Protein AF-A0A416FDR6-F1 (afdb_monomer)

Mean predicted aligned error: 5.53 Å

Solvent-accessible surface area (backbone atoms only — not comparable to full-atom values): 5196 Å² total; per-residue (Å²): 123,49,80,41,83,51,52,64,73,60,61,65,68,74,57,58,58,79,40,70,26,37,38,29,62,37,48,52,83,43,88,79,58,84,56,67,73,39,84,42,42,45,54,78,43,48,62,56,48,69,62,26,65,30,41,36,38,40,45,50,101,87,45,46,31,39,40,22,18,58,34,75,66,54,56,90,88,73,57,56,72,51,54,37,39,35,38,43,34,52,72,132

Radius of gyration: 12.41 Å; Cα contacts (8 Å, |Δi|>4): 186; chains: 1; bounding box: 28×24×32 Å

pLDDT: mean 84.13, std 9.16, range [60.06, 94.0]

Nearest PDB structures (foldseek):
  7ojf-assembly1_N  TM=3.539E-01  e=8.320E+00  Escherichia coli BW25113

Secondary structure (DSSP, 8-state):
-EEEE--HHHHTTSS-TT-EEEEEEEESS-TT--PPPEEEEGGGGHHHHHS-SEEEEEE-SS-EEEEEESSPPPSSSS----SEEEEEEEP-

Sequence (92 aa):
MNYVLMSVEDAKKLAKKDAVVLVAVNDLEDPRAVNSFTKKKFLECESMIKEAETVISVCDDFIKQLRCYTERQDNFPDLRLKGKEGVILFRQ

Structure (mmCIF, N/CA/C/O backbone):
data_AF-A0A416FDR6-F1
#
_entry.id   AF-A0A416FDR6-F1
#
loop_
_atom_site.group_PDB
_atom_site.id
_atom_site.type_symbol
_atom_site.label_atom_id
_atom_site.label_alt_id
_atom_site.label_comp_id
_atom_site.label_asym_id
_atom_site.label_entity_id
_atom_site.label_seq_id
_atom_site.pdbx_PDB_ins_code
_atom_site.Cartn_x
_atom_site.Cartn_y
_atom_site.Cartn_z
_atom_site.occupancy
_atom_site.B_iso_or_equiv
_atom_site.auth_seq_id
_atom_site.auth_comp_id
_atom_site.auth_asym_id
_atom_site.auth_atom_id
_atom_site.pdbx_PDB_model_num
ATOM 1 N N . MET A 1 1 ? -2.873 16.712 -6.194 1.00 65.94 1 MET A N 1
ATOM 2 C CA . MET A 1 1 ? -2.328 15.484 -5.579 1.00 65.94 1 MET A CA 1
ATOM 3 C C . MET A 1 1 ? -0.970 15.797 -4.991 1.00 65.94 1 MET A C 1
ATOM 5 O O . MET A 1 1 ? -0.070 16.149 -5.743 1.00 65.94 1 MET A O 1
ATOM 9 N N . ASN A 1 2 ? -0.843 15.709 -3.668 1.00 73.44 2 ASN A N 1
ATOM 10 C CA . ASN A 1 2 ? 0.443 15.842 -2.990 1.00 73.44 2 ASN A CA 1
ATOM 11 C C . ASN A 1 2 ? 0.976 14.448 -2.674 1.00 73.44 2 ASN A C 1
ATOM 13 O O . ASN A 1 2 ? 0.234 13.600 -2.171 1.00 73.44 2 ASN A O 1
ATOM 17 N N . TYR A 1 3 ? 2.251 14.226 -2.979 1.00 77.38 3 TYR A N 1
ATOM 18 C CA . TYR A 1 3 ? 2.932 12.974 -2.692 1.00 77.38 3 TYR A CA 1
ATOM 19 C C . TYR A 1 3 ? 3.845 13.162 -1.491 1.00 77.38 3 TYR A C 1
ATOM 21 O O . TYR A 1 3 ? 4.674 14.070 -1.468 1.00 77.38 3 TYR A O 1
ATOM 29 N N . VAL A 1 4 ? 3.698 12.289 -0.504 1.00 82.50 4 VAL A N 1
ATOM 30 C CA . VAL A 1 4 ? 4.539 12.286 0.689 1.00 82.50 4 VAL A CA 1
ATOM 31 C C . VAL A 1 4 ? 5.170 10.909 0.809 1.00 82.50 4 VAL A C 1
ATOM 33 O O . VAL A 1 4 ? 4.460 9.908 0.940 1.00 82.50 4 VAL A O 1
ATOM 36 N N . LEU A 1 5 ? 6.501 10.858 0.746 1.00 83.19 5 LEU A N 1
ATOM 37 C CA . LEU A 1 5 ? 7.248 9.657 1.102 1.00 83.19 5 LEU A CA 1
ATOM 38 C C . LEU A 1 5 ? 7.035 9.396 2.593 1.00 83.19 5 LEU A C 1
ATOM 40 O O . LEU A 1 5 ? 7.186 10.310 3.405 1.00 83.19 5 LEU A O 1
ATOM 44 N N . MET A 1 6 ? 6.687 8.167 2.958 1.00 84.69 6 MET A N 1
ATOM 45 C CA . MET A 1 6 ? 6.446 7.829 4.356 1.00 84.69 6 MET A CA 1
ATOM 46 C C . MET A 1 6 ? 7.076 6.511 4.762 1.00 84.69 6 MET A C 1
ATOM 48 O O . MET A 1 6 ? 7.360 5.647 3.935 1.00 84.69 6 MET A O 1
ATOM 52 N N . SER A 1 7 ? 7.274 6.367 6.069 1.00 86.81 7 SER A N 1
ATOM 53 C CA . SER A 1 7 ? 7.729 5.115 6.646 1.00 86.81 7 SER A CA 1
ATOM 54 C C . SER A 1 7 ? 6.602 4.077 6.671 1.00 86.81 7 SER A C 1
ATOM 56 O O . SER A 1 7 ? 5.414 4.407 6.743 1.00 86.81 7 SER A O 1
ATOM 58 N N . VAL A 1 8 ? 6.987 2.801 6.686 1.00 84.12 8 VAL A N 1
ATOM 59 C CA . VAL A 1 8 ? 6.077 1.658 6.882 1.00 84.12 8 VAL A CA 1
ATOM 60 C C . VAL A 1 8 ? 5.254 1.808 8.169 1.00 84.12 8 VAL A C 1
ATOM 62 O O . VAL A 1 8 ? 4.073 1.461 8.204 1.00 84.12 8 VAL A O 1
ATOM 65 N N . GLU A 1 9 ? 5.856 2.344 9.232 1.00 85.25 9 GLU A N 1
ATOM 66 C CA . GLU A 1 9 ?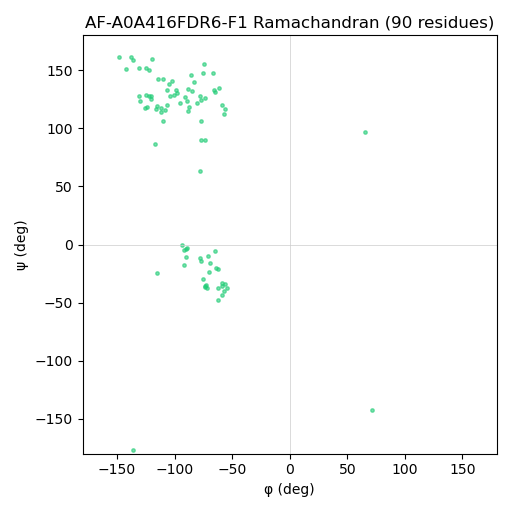 5.191 2.514 10.528 1.00 85.25 9 GLU A CA 1
ATOM 67 C C . GLU A 1 9 ? 4.149 3.637 10.517 1.00 85.25 9 GLU A C 1
ATOM 69 O O . GLU A 1 9 ? 3.099 3.501 11.148 1.00 85.25 9 GLU A O 1
ATOM 74 N N . ASP A 1 10 ? 4.387 4.715 9.768 1.00 86.44 10 ASP A N 1
ATOM 75 C CA . ASP A 1 10 ? 3.397 5.783 9.593 1.00 86.44 10 ASP A CA 1
ATOM 76 C C . ASP A 1 10 ? 2.242 5.323 8.703 1.00 86.44 10 ASP A C 1
ATOM 78 O O . ASP A 1 10 ? 1.077 5.601 9.000 1.00 86.44 10 ASP A O 1
ATOM 82 N N . ALA A 1 11 ? 2.542 4.531 7.668 1.00 84.62 11 ALA A N 1
ATOM 83 C CA . ALA A 1 11 ? 1.534 3.963 6.781 1.00 84.62 11 ALA A CA 1
ATOM 84 C C . ALA A 1 11 ? 0.517 3.096 7.546 1.00 84.62 11 ALA A C 1
ATOM 86 O O . ALA A 1 11 ? -0.693 3.238 7.363 1.00 84.62 11 ALA A O 1
ATOM 87 N N . LYS A 1 12 ? 0.985 2.258 8.481 1.00 84.25 12 LYS A N 1
ATOM 88 C CA . LYS A 1 12 ? 0.130 1.404 9.331 1.00 84.25 12 LYS A CA 1
ATOM 89 C C . LYS A 1 12 ? -0.790 2.179 10.279 1.00 84.25 12 LYS A C 1
ATOM 91 O O . LYS A 1 12 ? -1.766 1.614 10.764 1.00 84.25 12 LYS A O 1
ATOM 96 N N . LYS A 1 13 ? -0.497 3.447 10.574 1.00 86.06 13 LYS A N 1
ATOM 97 C CA . LYS A 1 13 ? -1.303 4.278 11.486 1.00 86.06 13 LYS A CA 1
ATOM 98 C C . LYS A 1 13 ? -2.406 5.059 10.767 1.00 86.06 13 LYS A C 1
ATOM 100 O O . LYS A 1 13 ? -3.208 5.715 11.426 1.00 86.06 13 LYS A O 1
ATOM 105 N N . LEU A 1 14 ? -2.479 4.991 9.434 1.00 82.62 14 LEU A N 1
ATOM 106 C CA . LEU A 1 14 ? -3.410 5.799 8.637 1.00 82.62 14 LEU A CA 1
ATOM 107 C C . LEU A 1 14 ? -4.884 5.413 8.782 1.00 82.62 14 LEU A C 1
ATOM 109 O O . LEU A 1 14 ? -5.745 6.255 8.507 1.00 82.62 14 LEU A O 1
ATOM 113 N N . ALA A 1 15 ? -5.174 4.174 9.182 1.00 83.88 15 ALA A N 1
ATOM 114 C CA . ALA A 1 15 ? -6.528 3.673 9.369 1.00 83.88 15 ALA A CA 1
ATOM 115 C C . ALA A 1 15 ? -6.606 2.624 10.485 1.00 83.88 15 ALA A C 1
ATOM 117 O O . ALA A 1 15 ? -5.610 2.013 10.876 1.00 83.88 15 ALA A O 1
ATOM 118 N N . LYS A 1 16 ? -7.824 2.393 10.988 1.00 85.94 16 LYS A N 1
ATOM 119 C CA . LYS A 1 16 ? -8.102 1.299 11.925 1.00 85.94 16 LYS A CA 1
ATOM 120 C C . LYS A 1 16 ? -7.916 -0.051 11.224 1.00 85.94 16 LYS A C 1
ATOM 122 O O . LYS A 1 16 ? -8.199 -0.181 10.037 1.00 85.94 16 LYS A O 1
ATOM 127 N N . LYS A 1 17 ? -7.481 -1.073 11.967 1.00 83.50 17 LYS A N 1
ATOM 128 C CA . LYS A 1 17 ? -7.200 -2.424 11.437 1.00 83.50 17 LYS A CA 1
ATOM 129 C C . LYS A 1 17 ? -8.400 -3.064 10.722 1.00 83.50 17 LYS A C 1
ATOM 131 O O . LYS A 1 17 ? -8.224 -3.801 9.757 1.00 83.50 17 LYS A O 1
ATOM 136 N N . ASP A 1 18 ? -9.607 -2.786 11.196 1.00 86.00 18 ASP A N 1
ATOM 137 C CA . ASP A 1 18 ? -10.881 -3.295 10.689 1.00 86.00 18 ASP A CA 1
ATOM 138 C C . ASP A 1 18 ? -11.505 -2.427 9.584 1.00 86.00 18 ASP A C 1
ATOM 140 O O . ASP A 1 18 ? -12.531 -2.809 9.020 1.00 86.00 18 ASP A O 1
ATOM 144 N N . ALA A 1 19 ? -10.889 -1.289 9.243 1.00 89.25 19 ALA A N 1
ATOM 145 C CA . ALA A 1 19 ? -11.378 -0.413 8.188 1.00 89.25 19 ALA A CA 1
ATOM 146 C C . ALA A 1 19 ? -11.393 -1.144 6.840 1.00 89.25 19 ALA A C 1
ATOM 148 O O . ALA A 1 19 ? -10.424 -1.806 6.465 1.00 89.25 19 ALA A O 1
ATOM 149 N N . VAL A 1 20 ? -12.493 -1.001 6.100 1.00 91.88 20 VAL A N 1
ATOM 150 C CA . VAL A 1 20 ? -12.612 -1.540 4.744 1.00 91.88 20 VAL A CA 1
ATOM 151 C C . VAL A 1 20 ? -11.925 -0.584 3.773 1.00 91.88 20 VAL A C 1
ATOM 153 O O . VAL A 1 20 ? -12.297 0.584 3.673 1.00 91.88 20 VAL A O 1
ATOM 156 N N . VAL A 1 21 ? -10.946 -1.103 3.041 1.00 92.62 21 VAL A N 1
ATOM 157 C CA . VAL A 1 21 ? -10.176 -0.401 2.011 1.00 92.62 21 VAL A CA 1
ATOM 158 C C . VAL A 1 21 ? -10.360 -1.088 0.662 1.00 92.62 21 VAL A C 1
ATOM 160 O O . VAL A 1 21 ? -10.761 -2.254 0.582 1.00 92.62 21 VAL A O 1
ATOM 163 N N . LEU A 1 22 ? -10.089 -0.355 -0.411 1.00 92.44 22 LEU A N 1
ATOM 164 C CA . LEU A 1 22 ? -10.043 -0.900 -1.762 1.00 92.44 22 LEU A CA 1
ATOM 165 C C . LEU A 1 22 ? -8.585 -1.118 -2.155 1.00 92.44 22 LEU A C 1
ATOM 167 O O . LEU A 1 22 ? -7.777 -0.205 -2.038 1.00 92.44 22 LEU A O 1
ATOM 171 N N . VAL A 1 23 ? -8.255 -2.319 -2.623 1.00 92.50 23 VAL A N 1
ATOM 172 C CA . VAL A 1 23 ? -6.884 -2.723 -2.944 1.00 92.50 23 VAL A CA 1
ATOM 173 C C . VAL A 1 23 ? -6.782 -3.161 -4.396 1.00 92.50 23 VAL A C 1
ATOM 175 O O . VAL A 1 23 ? -7.535 -4.039 -4.821 1.00 92.50 23 VAL A O 1
ATOM 178 N N . ALA A 1 24 ? -5.836 -2.592 -5.133 1.00 92.56 24 ALA A N 1
ATOM 179 C CA . AL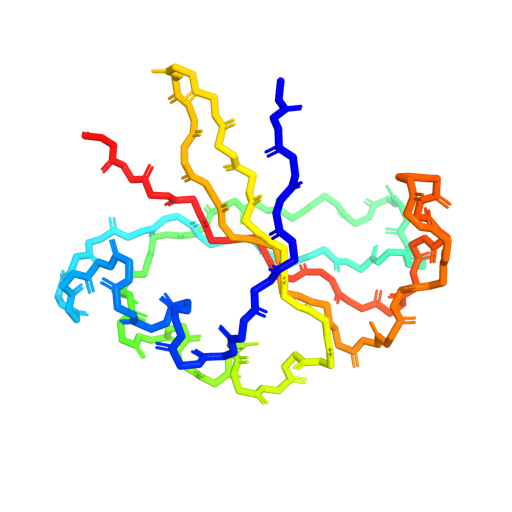A A 1 24 ? -5.424 -3.053 -6.456 1.00 92.56 24 ALA A CA 1
ATOM 180 C C . ALA A 1 24 ? -3.924 -3.372 -6.436 1.00 92.56 24 ALA A C 1
ATOM 182 O O . ALA A 1 24 ? -3.181 -2.782 -5.656 1.00 92.56 24 ALA A O 1
ATOM 183 N N . VAL A 1 25 ? -3.481 -4.317 -7.262 1.00 90.94 25 VAL A N 1
ATOM 184 C CA . VAL A 1 25 ? -2.058 -4.633 -7.447 1.00 90.94 25 VAL A CA 1
ATOM 185 C C . VAL A 1 25 ? -1.778 -4.532 -8.928 1.00 90.94 25 VAL A C 1
ATOM 187 O O . VAL A 1 25 ? -2.368 -5.294 -9.676 1.00 90.94 25 VAL A O 1
ATOM 190 N N . ASN A 1 26 ? -0.916 -3.613 -9.334 1.00 88.94 26 ASN A N 1
ATOM 191 C CA . ASN A 1 26 ? -0.532 -3.376 -10.714 1.00 88.94 26 ASN A CA 1
ATOM 192 C C . ASN A 1 26 ? 0.867 -3.928 -10.966 1.00 88.94 26 ASN A C 1
ATOM 194 O O . ASN A 1 26 ? 1.766 -3.757 -10.141 1.00 88.94 26 ASN A O 1
ATOM 198 N N . ASP A 1 27 ? 1.045 -4.569 -12.114 1.00 87.75 27 ASP A N 1
ATOM 199 C CA . ASP A 1 27 ? 2.371 -4.862 -12.638 1.00 87.75 27 ASP A CA 1
ATOM 200 C C . ASP A 1 27 ? 2.809 -3.665 -13.485 1.00 87.75 27 ASP A C 1
ATOM 202 O O . ASP A 1 27 ? 2.156 -3.332 -14.474 1.00 87.75 27 ASP A O 1
ATOM 206 N N . LEU A 1 28 ? 3.858 -2.965 -13.054 1.00 84.56 28 LEU A N 1
ATOM 207 C CA . LEU A 1 28 ? 4.322 -1.757 -13.735 1.00 84.56 28 LEU A CA 1
ATOM 208 C C . LEU A 1 28 ? 5.106 -2.088 -15.012 1.00 84.56 28 LEU A C 1
ATOM 210 O O . LEU A 1 28 ? 5.306 -1.206 -15.847 1.00 84.56 28 LEU A O 1
ATOM 214 N N . GLU A 1 29 ? 5.512 -3.348 -15.188 1.00 83.19 29 GLU A N 1
ATOM 215 C CA . GLU A 1 29 ? 6.225 -3.829 -16.372 1.00 83.19 29 GLU A CA 1
ATOM 216 C C . GLU A 1 29 ? 5.276 -4.376 -17.451 1.00 83.19 29 GLU A C 1
ATOM 218 O O . GLU A 1 29 ? 5.654 -4.442 -18.624 1.00 83.19 29 GLU A O 1
ATOM 223 N N . ASP A 1 30 ? 4.023 -4.692 -17.096 1.00 82.56 30 ASP A N 1
ATOM 224 C CA . ASP A 1 30 ? 2.959 -5.029 -18.049 1.00 82.56 30 ASP A CA 1
ATOM 225 C C . ASP A 1 30 ? 1.803 -4.013 -18.003 1.00 82.56 30 ASP A C 1
ATOM 227 O O . ASP A 1 30 ? 0.775 -4.243 -17.360 1.00 82.56 30 ASP A O 1
ATOM 231 N N . PRO A 1 31 ? 1.897 -2.900 -18.755 1.00 66.88 31 PRO A N 1
ATOM 232 C CA . PRO A 1 31 ? 0.884 -1.842 -18.749 1.00 66.88 31 PRO A CA 1
ATOM 233 C C . PRO A 1 31 ? -0.488 -2.273 -19.299 1.00 66.88 31 PRO A C 1
ATOM 235 O O . PRO A 1 31 ? -1.437 -1.489 -19.263 1.00 66.88 31 PRO A O 1
ATOM 238 N N . ARG A 1 32 ? -0.623 -3.496 -19.830 1.00 71.12 32 ARG A N 1
ATOM 239 C CA . ARG A 1 32 ? -1.907 -4.057 -20.289 1.00 71.12 32 ARG A CA 1
ATOM 240 C C . ARG A 1 32 ? -2.642 -4.821 -19.187 1.00 71.12 32 ARG A C 1
ATOM 242 O O . ARG A 1 32 ? -3.815 -5.149 -19.371 1.00 71.12 32 ARG A O 1
ATOM 249 N N . ALA A 1 33 ? -1.989 -5.089 -18.056 1.00 67.44 33 ALA A N 1
ATOM 250 C CA . ALA A 1 33 ? -2.601 -5.733 -16.906 1.00 67.44 33 ALA A CA 1
ATOM 251 C C . ALA A 1 33 ? -3.531 -4.745 -16.182 1.00 67.44 33 ALA A C 1
ATOM 253 O O . ALA A 1 33 ? -3.132 -4.003 -15.285 1.00 67.44 33 ALA A O 1
ATOM 254 N N . VAL A 1 34 ? -4.802 -4.721 -16.585 1.00 64.19 34 VAL A N 1
ATOM 255 C CA . VAL A 1 34 ? -5.837 -3.953 -15.885 1.00 64.19 34 VAL A CA 1
ATOM 256 C C . VAL A 1 34 ? -6.240 -4.716 -14.630 1.00 64.19 34 VAL A C 1
ATOM 258 O O . VAL A 1 34 ? -6.946 -5.722 -14.703 1.00 64.19 34 VAL A O 1
ATOM 261 N N . ASN A 1 35 ? -5.815 -4.225 -13.470 1.00 79.25 35 ASN A N 1
ATOM 262 C CA . ASN A 1 35 ? -6.174 -4.821 -12.191 1.00 79.25 35 ASN A CA 1
ATOM 263 C C . ASN A 1 35 ? -7.344 -4.069 -11.555 1.00 79.25 35 ASN A C 1
ATOM 265 O O . ASN A 1 35 ? -7.362 -2.842 -11.461 1.00 79.25 35 ASN A O 1
ATOM 269 N N . SER A 1 36 ? -8.357 -4.818 -11.126 1.00 86.00 36 SER A N 1
ATOM 270 C CA . SER A 1 36 ? -9.541 -4.262 -10.472 1.00 86.00 36 SER A CA 1
ATOM 271 C C . SER A 1 36 ? -9.320 -4.083 -8.974 1.00 86.00 36 SER A C 1
ATOM 273 O O . SER A 1 36 ? -8.710 -4.933 -8.323 1.00 86.00 36 SER A O 1
ATOM 275 N N . PHE A 1 37 ? -9.919 -3.040 -8.401 1.00 90.62 37 PHE A N 1
ATOM 276 C CA . PHE A 1 37 ? -9.970 -2.884 -6.953 1.00 90.62 37 PHE A CA 1
ATOM 277 C C . PHE A 1 37 ? -10.806 -3.986 -6.295 1.00 90.62 37 PHE A C 1
ATOM 279 O O . PHE A 1 37 ? -11.945 -4.25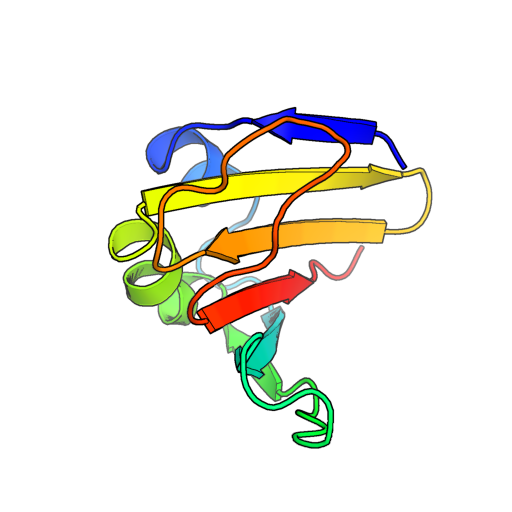3 -6.677 1.00 90.62 37 PHE A O 1
ATOM 286 N N . THR A 1 38 ? -10.254 -4.570 -5.238 1.00 92.62 38 THR A N 1
ATOM 287 C CA . THR A 1 38 ? -10.909 -5.562 -4.383 1.00 92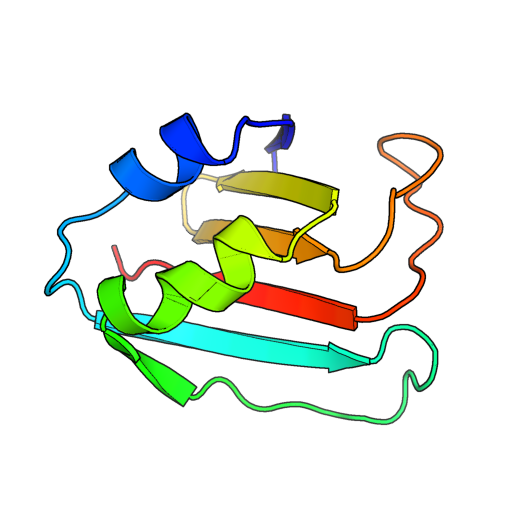.62 38 THR A CA 1
ATOM 288 C C . THR A 1 38 ? -11.104 -4.990 -2.983 1.00 92.62 38 THR A C 1
ATOM 290 O O . THR A 1 38 ? -10.263 -4.246 -2.485 1.00 92.62 38 THR A O 1
ATOM 293 N N . LYS A 1 39 ? -12.226 -5.299 -2.326 1.00 93.62 39 LYS A N 1
ATOM 294 C CA . LYS A 1 39 ? -12.456 -4.880 -0.934 1.00 93.62 39 LYS A CA 1
ATOM 295 C C . LYS A 1 39 ? -11.668 -5.785 0.004 1.00 93.62 39 LYS A C 1
ATOM 297 O O . LYS A 1 39 ? -11.836 -7.000 -0.056 1.00 93.62 39 LYS A O 1
ATOM 302 N N . LYS A 1 40 ? -10.875 -5.192 0.891 1.00 93.12 40 LYS A N 1
ATOM 303 C CA . LYS A 1 40 ? -10.152 -5.888 1.964 1.00 93.12 40 LYS A CA 1
ATOM 304 C C . LYS A 1 40 ? -10.238 -5.093 3.260 1.00 93.12 40 LYS A C 1
ATOM 306 O O . LYS A 1 40 ? -10.532 -3.898 3.240 1.00 93.12 40 LYS A O 1
ATOM 311 N N . LYS A 1 41 ? -9.976 -5.729 4.396 1.00 92.62 41 LYS A N 1
ATOM 312 C CA . LYS A 1 41 ? -9.680 -5.011 5.638 1.00 92.62 41 LYS A CA 1
ATOM 313 C C . LYS A 1 41 ? -8.263 -4.461 5.573 1.00 92.62 41 LYS A C 1
ATOM 315 O O . LYS A 1 41 ? -7.366 -5.084 5.008 1.00 92.62 41 LYS A O 1
ATOM 320 N N . PHE A 1 42 ? -8.037 -3.315 6.200 1.00 91.31 42 PHE A N 1
ATOM 321 C CA . PHE A 1 42 ? -6.724 -2.682 6.216 1.00 91.31 42 PHE A CA 1
ATOM 322 C C . PHE A 1 42 ? -5.638 -3.585 6.826 1.00 91.31 42 PHE A C 1
ATOM 324 O O . PHE A 1 42 ? -4.522 -3.631 6.319 1.00 91.31 42 PHE A O 1
ATOM 331 N N . LEU A 1 43 ? -5.979 -4.386 7.843 1.00 91.62 43 LEU A N 1
ATOM 332 C CA . LEU A 1 43 ? -5.067 -5.382 8.417 1.00 91.62 43 LEU A CA 1
ATOM 333 C C . LEU A 1 43 ? -4.572 -6.417 7.391 1.00 91.62 43 LEU A C 1
ATOM 335 O O . LEU A 1 43 ? -3.431 -6.858 7.470 1.00 91.62 43 LEU A O 1
ATOM 339 N N . GLU A 1 44 ? -5.395 -6.778 6.405 1.00 90.81 44 GLU A N 1
ATOM 340 C CA . GLU A 1 44 ? -5.018 -7.728 5.346 1.00 90.81 44 GLU A CA 1
ATOM 341 C C . GLU A 1 44 ? -4.000 -7.133 4.359 1.00 90.81 44 GLU A C 1
ATOM 343 O O . GLU A 1 44 ? -3.443 -7.855 3.536 1.00 90.81 44 GLU A O 1
ATOM 348 N N . CYS A 1 45 ? -3.747 -5.824 4.434 1.00 92.06 45 CYS A N 1
ATOM 349 C CA . CYS A 1 45 ? -2.761 -5.127 3.614 1.00 92.06 45 CYS A CA 1
ATOM 350 C C . CYS A 1 45 ? -1.394 -5.018 4.309 1.00 92.06 45 CYS A C 1
ATOM 352 O O . CYS A 1 45 ? -0.465 -4.452 3.741 1.00 92.06 45 CYS A O 1
ATOM 354 N N . GLU A 1 46 ? -1.241 -5.530 5.536 1.00 90.50 46 GLU A N 1
ATOM 355 C CA . GLU A 1 46 ? -0.013 -5.347 6.315 1.00 90.50 46 GLU A CA 1
ATOM 356 C C . GLU A 1 46 ? 1.219 -5.966 5.636 1.00 90.50 46 GLU A C 1
ATOM 358 O O . GLU A 1 46 ? 2.293 -5.366 5.683 1.00 90.50 46 GLU A O 1
ATOM 363 N N . SER A 1 47 ? 1.071 -7.123 4.980 1.00 90.06 47 SER A N 1
ATOM 364 C CA . SER A 1 47 ? 2.156 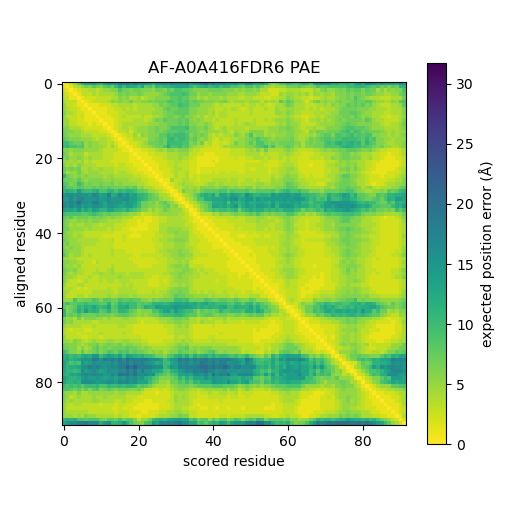-7.742 4.206 1.00 90.06 47 SER A CA 1
ATOM 365 C C . SER A 1 47 ? 2.587 -6.850 3.046 1.00 90.06 47 SER A C 1
ATOM 367 O O . SER A 1 47 ? 3.764 -6.536 2.936 1.00 90.06 47 SER A O 1
ATOM 369 N N . MET A 1 48 ? 1.630 -6.330 2.273 1.00 91.00 48 MET A N 1
ATOM 370 C CA . MET A 1 48 ? 1.884 -5.411 1.158 1.00 91.00 48 MET A CA 1
ATOM 371 C C . MET A 1 48 ? 2.651 -4.156 1.595 1.00 91.00 48 MET A C 1
ATOM 373 O O . MET A 1 48 ? 3.541 -3.704 0.884 1.00 91.00 48 MET A O 1
ATOM 377 N N . ILE A 1 49 ? 2.331 -3.596 2.765 1.00 91.06 49 ILE A N 1
ATOM 378 C CA . ILE A 1 49 ? 3.028 -2.412 3.287 1.00 91.06 49 ILE A CA 1
ATOM 379 C C . ILE A 1 49 ? 4.438 -2.780 3.783 1.00 91.06 49 ILE A C 1
ATOM 381 O O . ILE A 1 49 ? 5.359 -1.988 3.621 1.00 91.06 49 ILE A O 1
ATOM 385 N N . LYS A 1 50 ? 4.623 -3.960 4.392 1.00 90.38 50 LYS A N 1
ATOM 386 C CA . LYS A 1 50 ? 5.929 -4.422 4.905 1.00 90.38 50 LYS A CA 1
ATOM 387 C C . LYS A 1 50 ? 6.898 -4.853 3.807 1.00 90.38 50 LYS A C 1
ATOM 389 O O . LYS A 1 50 ? 8.097 -4.669 3.970 1.00 90.38 50 LYS A O 1
ATOM 394 N N . GLU A 1 51 ? 6.383 -5.458 2.744 1.00 90.56 51 GLU A N 1
ATOM 395 C CA . GLU A 1 51 ? 7.158 -5.924 1.588 1.00 90.56 51 GLU A CA 1
ATOM 396 C C . GLU A 1 51 ? 7.528 -4.778 0.639 1.00 90.56 51 GLU A C 1
ATOM 398 O O . GLU A 1 51 ? 8.348 -4.961 -0.256 1.00 90.56 51 GLU A O 1
ATOM 403 N N . ALA A 1 52 ? 6.933 -3.596 0.821 1.00 90.81 52 ALA A N 1
ATOM 404 C CA . ALA A 1 52 ? 7.237 -2.437 0.005 1.00 90.81 52 ALA A CA 1
ATOM 405 C C . ALA A 1 52 ? 8.604 -1.840 0.361 1.00 90.81 52 ALA A C 1
ATOM 407 O O . ALA A 1 52 ? 8.850 -1.443 1.500 1.00 90.81 52 ALA A O 1
ATOM 408 N N . GLU A 1 53 ? 9.460 -1.680 -0.644 1.00 90.31 53 GLU A N 1
ATOM 409 C CA . GLU A 1 53 ? 10.696 -0.905 -0.522 1.00 90.31 53 GLU A CA 1
ATOM 410 C C . GLU A 1 53 ? 10.423 0.601 -0.531 1.00 90.31 53 GLU A C 1
ATOM 412 O O . GLU A 1 53 ? 11.168 1.384 0.058 1.00 90.31 53 GLU A O 1
ATOM 417 N N . THR A 1 54 ? 9.356 1.033 -1.208 1.00 88.25 54 THR A N 1
ATOM 418 C CA . THR A 1 54 ? 8.939 2.439 -1.259 1.00 88.25 54 THR A CA 1
ATOM 419 C C . THR A 1 54 ? 7.454 2.558 -0.953 1.00 88.25 54 THR A C 1
ATOM 421 O O . THR A 1 54 ? 6.625 1.911 -1.591 1.00 88.25 54 THR A O 1
ATOM 424 N N . VAL A 1 55 ? 7.104 3.423 0.003 1.00 90.81 55 VAL A N 1
ATOM 425 C CA . VAL A 1 55 ? 5.712 3.732 0.350 1.00 90.81 55 VAL A CA 1
ATOM 426 C C . VAL A 1 55 ? 5.451 5.220 0.152 1.00 90.81 55 VAL A C 1
ATOM 428 O O . VAL A 1 55 ? 6.139 6.079 0.709 1.00 90.81 55 VAL A O 1
ATOM 431 N N . ILE A 1 56 ? 4.430 5.517 -0.645 1.00 89.06 56 ILE A N 1
ATOM 432 C CA . ILE A 1 56 ? 4.007 6.874 -0.971 1.00 89.06 56 ILE A CA 1
ATOM 433 C C . ILE A 1 56 ? 2.566 7.054 -0.517 1.00 89.06 56 ILE A C 1
ATOM 435 O O . ILE A 1 56 ? 1.683 6.288 -0.900 1.00 89.06 56 ILE A O 1
ATOM 439 N N . SER A 1 57 ? 2.308 8.106 0.249 1.00 88.81 57 SER A N 1
ATOM 440 C CA . SER A 1 57 ? 0.948 8.576 0.486 1.00 88.81 57 SER A CA 1
ATOM 441 C C . SER A 1 57 ? 0.582 9.608 -0.562 1.00 88.81 57 SER A C 1
ATOM 443 O O . SER A 1 57 ? 1.302 10.591 -0.756 1.00 88.81 57 SER A O 1
ATOM 445 N N . VAL A 1 58 ? -0.542 9.375 -1.231 1.00 87.00 58 VAL A N 1
ATOM 446 C CA . VAL A 1 58 ? -1.163 10.346 -2.125 1.00 87.00 58 VAL A CA 1
ATOM 447 C C . VAL A 1 58 ? -2.419 10.839 -1.437 1.00 87.00 58 VAL A C 1
ATOM 449 O O . VAL A 1 58 ? -3.349 10.069 -1.184 1.00 87.00 58 VAL A O 1
ATOM 452 N N . CYS A 1 59 ? -2.416 12.126 -1.118 1.00 81.12 59 CYS A N 1
ATOM 453 C CA . CYS A 1 59 ? -3.538 12.783 -0.477 1.00 81.12 59 CYS A CA 1
ATOM 454 C C . CYS A 1 59 ? -3.956 13.994 -1.312 1.00 81.12 59 CYS A C 1
ATOM 456 O O . CYS A 1 59 ? -3.129 14.843 -1.667 1.00 81.12 59 CYS A O 1
ATOM 458 N N . ASP A 1 60 ? -5.242 14.061 -1.619 1.00 79.31 60 ASP A N 1
ATOM 459 C CA . ASP A 1 60 ? -5.940 15.273 -2.030 1.00 79.31 60 ASP A CA 1
ATOM 460 C C . ASP A 1 60 ? -7.297 15.356 -1.312 1.00 79.31 60 ASP A C 1
ATOM 462 O O . ASP A 1 60 ? -7.598 14.527 -0.448 1.00 79.31 60 ASP A O 1
ATOM 466 N N . ASP A 1 61 ? -8.089 16.381 -1.630 1.00 75.62 61 ASP A N 1
ATOM 467 C CA . ASP A 1 61 ? -9.354 16.665 -0.945 1.00 75.62 61 ASP A CA 1
ATOM 468 C C . ASP A 1 61 ? -10.390 15.530 -1.092 1.00 75.62 61 ASP A C 1
ATOM 470 O O . ASP A 1 61 ? -11.288 15.393 -0.260 1.00 75.62 61 ASP A O 1
ATOM 474 N N . PHE A 1 62 ? -10.251 14.669 -2.105 1.00 73.75 62 PHE A N 1
ATOM 475 C CA . PHE A 1 62 ? -11.224 13.626 -2.449 1.00 73.75 62 PHE A CA 1
ATOM 476 C C . PHE A 1 62 ? -10.677 12.205 -2.275 1.00 73.75 62 PHE A C 1
ATOM 478 O O . PHE A 1 62 ? -11.444 11.257 -2.100 1.00 73.75 62 PHE A O 1
ATOM 485 N N . ILE A 1 63 ? -9.356 12.037 -2.332 1.00 79.38 63 ILE A N 1
ATOM 486 C CA . ILE A 1 63 ? -8.681 10.747 -2.399 1.00 79.38 63 ILE A CA 1
ATOM 487 C C . ILE A 1 63 ? -7.583 10.694 -1.344 1.00 79.38 63 ILE A C 1
ATOM 489 O O . ILE A 1 63 ? -6.632 11.476 -1.340 1.00 79.38 63 ILE A O 1
ATOM 493 N N . LYS A 1 64 ? -7.675 9.677 -0.489 1.00 88.12 64 LYS A N 1
ATOM 494 C CA . LYS A 1 64 ? -6.586 9.255 0.386 1.00 88.12 64 LYS A CA 1
ATOM 495 C C . LYS A 1 64 ? -6.182 7.847 -0.020 1.00 88.12 64 LYS A C 1
ATOM 497 O O . LYS A 1 64 ? -6.987 6.923 0.086 1.00 88.12 64 LYS A O 1
ATOM 502 N N . GLN A 1 65 ? -4.950 7.675 -0.483 1.00 90.50 65 GLN A N 1
ATOM 503 C CA . GLN A 1 65 ? -4.434 6.368 -0.887 1.00 90.50 65 GLN A CA 1
ATOM 504 C C . GLN A 1 65 ? -2.965 6.190 -0.510 1.00 90.50 65 GLN A C 1
ATOM 506 O O . GLN A 1 65 ? -2.192 7.146 -0.476 1.00 90.50 65 GLN A O 1
ATOM 511 N N . LEU A 1 66 ? -2.581 4.943 -0.269 1.00 92.00 66 LEU A N 1
ATOM 512 C CA . LEU A 1 66 ? -1.193 4.510 -0.214 1.00 92.00 66 LEU A CA 1
ATOM 513 C C . LEU A 1 66 ? -0.829 3.801 -1.508 1.00 92.00 66 LEU A C 1
ATOM 515 O O . LEU A 1 66 ? -1.609 3.001 -2.021 1.00 92.00 66 LEU A O 1
ATOM 519 N N . ARG A 1 67 ? 0.381 4.061 -1.984 1.00 91.44 67 ARG A N 1
ATOM 520 C CA . ARG A 1 67 ? 1.030 3.308 -3.051 1.00 91.44 67 ARG A CA 1
ATOM 521 C C . ARG A 1 67 ? 2.264 2.629 -2.473 1.00 91.44 67 ARG A C 1
ATOM 523 O O . ARG A 1 67 ? 3.150 3.296 -1.939 1.00 91.44 67 ARG A O 1
ATOM 530 N N . CYS A 1 68 ? 2.275 1.310 -2.544 1.00 92.25 68 CYS A N 1
ATOM 531 C CA . CYS A 1 68 ? 3.279 0.415 -1.993 1.00 92.25 68 CYS A CA 1
ATOM 532 C C . CYS A 1 68 ? 4.017 -0.240 -3.157 1.00 92.25 68 CYS A C 1
ATOM 534 O O . CYS A 1 68 ? 3.416 -1.007 -3.901 1.00 92.25 68 CYS A O 1
ATOM 536 N N . TYR A 1 69 ? 5.299 0.057 -3.324 1.00 91.00 69 TYR A N 1
ATOM 537 C CA . TYR A 1 69 ? 6.096 -0.470 -4.426 1.00 91.00 69 TYR A CA 1
ATOM 538 C C . TYR A 1 69 ? 7.049 -1.537 -3.918 1.00 91.00 69 TYR A C 1
ATOM 540 O O . TYR A 1 69 ? 7.748 -1.313 -2.929 1.00 91.00 69 TYR A O 1
ATOM 548 N N . THR A 1 70 ? 7.105 -2.671 -4.612 1.00 90.19 70 THR A N 1
ATOM 549 C CA . THR A 1 70 ? 8.036 -3.763 -4.279 1.00 90.19 70 THR A CA 1
ATOM 550 C C . THR A 1 70 ? 9.493 -3.407 -4.549 1.00 90.19 70 THR A C 1
ATOM 552 O O . THR A 1 70 ? 10.377 -4.093 -4.062 1.00 90.19 70 THR A O 1
ATOM 555 N N . GLU A 1 71 ? 9.742 -2.349 -5.319 1.00 89.19 71 GLU A N 1
ATOM 556 C CA . GLU A 1 71 ? 11.081 -1.871 -5.652 1.00 89.19 71 GLU A CA 1
ATOM 557 C C . GLU A 1 71 ? 11.252 -0.404 -5.276 1.00 89.19 71 GLU A C 1
ATOM 559 O O . GLU A 1 71 ? 10.298 0.388 -5.295 1.00 89.19 71 GLU A O 1
ATOM 564 N N . ARG A 1 72 ? 12.498 -0.027 -4.984 1.00 85.44 72 ARG A N 1
ATOM 565 C CA . ARG A 1 72 ? 12.902 1.362 -4.825 1.00 85.44 72 ARG A CA 1
ATOM 566 C C . ARG A 1 72 ? 12.610 2.152 -6.096 1.00 85.44 72 ARG A C 1
ATOM 568 O O . ARG A 1 72 ? 13.150 1.877 -7.164 1.00 85.44 72 ARG A O 1
ATOM 575 N N . GLN A 1 73 ? 11.780 3.178 -5.953 1.00 82.94 73 GLN A N 1
ATOM 576 C CA . GLN A 1 73 ? 11.458 4.068 -7.060 1.00 82.94 73 GLN A CA 1
ATOM 577 C C . GLN A 1 73 ? 12.492 5.201 -7.133 1.00 82.94 73 GLN A C 1
ATOM 579 O O . GLN A 1 73 ? 12.639 5.986 -6.193 1.00 82.94 73 GLN A O 1
ATOM 584 N N . ASP A 1 74 ? 13.223 5.275 -8.246 1.00 71.94 74 ASP A N 1
ATOM 585 C CA . ASP A 1 74 ? 14.207 6.329 -8.506 1.00 71.94 74 ASP A CA 1
ATOM 586 C C . ASP A 1 74 ? 13.506 7.587 -9.060 1.00 71.94 74 ASP A C 1
ATOM 588 O O . ASP A 1 74 ? 12.630 7.476 -9.918 1.00 71.94 74 ASP A O 1
ATOM 592 N N . ASN A 1 75 ? 13.940 8.771 -8.606 1.00 62.03 75 ASN A N 1
ATOM 593 C CA . ASN A 1 75 ? 13.507 10.114 -9.037 1.00 62.03 75 ASN A CA 1
ATOM 594 C C . ASN A 1 75 ? 12.048 10.498 -8.739 1.00 62.03 75 ASN A C 1
ATOM 596 O O . ASN A 1 75 ? 11.130 10.283 -9.516 1.00 62.03 75 ASN A O 1
ATOM 600 N N . PHE A 1 76 ? 11.852 11.207 -7.633 1.00 62.00 76 PHE A N 1
ATOM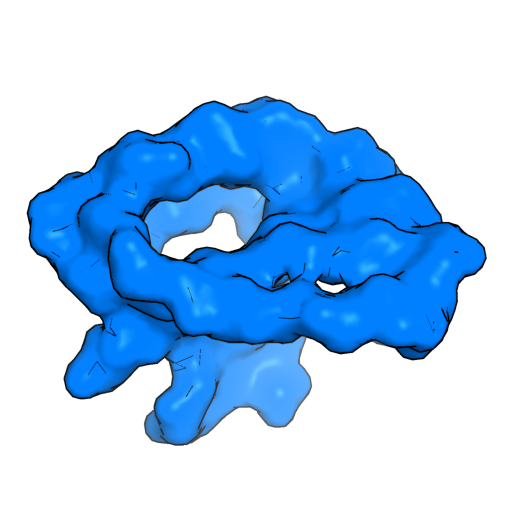 601 C CA . PHE A 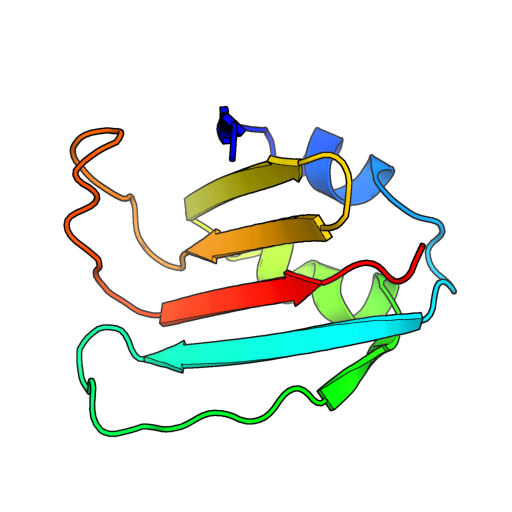1 76 ? 10.574 11.829 -7.297 1.00 62.00 76 PHE A CA 1
ATOM 602 C C . PHE A 1 76 ? 10.476 13.247 -7.901 1.00 62.00 76 PHE A C 1
ATOM 604 O O . PHE A 1 76 ? 11.428 14.008 -7.711 1.00 62.00 76 PHE A O 1
ATOM 611 N N . PRO A 1 77 ? 9.369 13.667 -8.559 1.00 60.53 77 PRO A N 1
ATOM 612 C CA . PRO A 1 77 ? 8.097 12.966 -8.794 1.00 60.53 77 PRO A CA 1
ATOM 613 C C . PRO A 1 77 ? 8.016 12.163 -10.108 1.00 60.53 77 PRO A C 1
ATOM 615 O O . PRO A 1 77 ? 7.013 11.481 -10.319 1.00 60.53 77 PRO A O 1
ATOM 618 N N . ASP A 1 78 ? 9.035 12.223 -10.970 1.00 62.44 78 ASP A N 1
ATOM 619 C CA . ASP A 1 78 ? 9.115 11.467 -12.231 1.00 62.44 78 ASP A CA 1
ATOM 620 C C . ASP A 1 78 ? 9.501 10.000 -11.983 1.00 62.44 78 ASP A C 1
ATOM 622 O O . ASP A 1 78 ? 10.564 9.525 -12.394 1.00 62.44 78 ASP A O 1
ATOM 626 N N . LEU A 1 79 ? 8.622 9.293 -11.264 1.00 65.69 79 LEU A N 1
ATOM 627 C CA . LEU A 1 79 ? 8.816 7.904 -10.869 1.00 65.69 79 LEU A CA 1
ATOM 628 C C . LEU A 1 79 ? 9.052 7.055 -12.115 1.00 65.69 79 LEU A C 1
ATOM 630 O O . LEU A 1 79 ? 8.159 6.877 -12.950 1.00 65.69 79 LEU A O 1
ATOM 634 N N . ARG A 1 80 ? 10.242 6.463 -12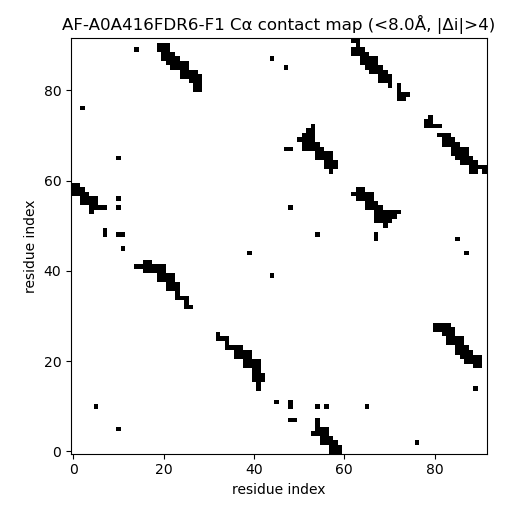.217 1.00 67.75 80 ARG A N 1
ATOM 635 C CA . ARG A 1 80 ? 10.442 5.358 -13.149 1.00 67.75 80 ARG A CA 1
ATOM 636 C C . ARG A 1 80 ? 9.819 4.114 -12.529 1.00 67.75 80 ARG A C 1
ATOM 638 O O . ARG A 1 80 ? 10.483 3.397 -11.790 1.00 67.75 80 ARG A O 1
ATOM 645 N N . LEU A 1 81 ? 8.538 3.921 -12.827 1.00 72.88 81 LEU A N 1
ATOM 646 C CA . LEU A 1 81 ? 7.716 2.827 -12.324 1.00 72.88 81 LEU A CA 1
ATOM 647 C C . LEU A 1 81 ? 8.347 1.475 -12.693 1.00 72.88 81 LEU A C 1
ATOM 649 O O . LEU A 1 81 ? 8.438 1.131 -13.870 1.00 72.88 81 LEU A O 1
ATOM 653 N N . LYS A 1 82 ? 8.819 0.749 -11.676 1.00 81.19 82 LYS A N 1
ATOM 654 C CA . LYS A 1 82 ? 9.406 -0.597 -11.779 1.00 81.19 82 LYS A CA 1
ATOM 655 C C . LYS A 1 82 ? 8.780 -1.538 -10.758 1.00 81.19 82 LYS A C 1
ATOM 657 O O . LYS A 1 82 ? 8.376 -1.093 -9.677 1.00 81.19 82 LYS A O 1
ATOM 662 N N . GLY A 1 83 ? 8.753 -2.824 -11.092 1.00 86.81 83 GLY A N 1
ATOM 663 C CA . GLY A 1 83 ? 8.219 -3.873 -10.235 1.00 86.81 83 GLY A CA 1
ATOM 664 C C . GLY A 1 83 ? 6.697 -3.822 -10.118 1.00 86.81 83 GLY A C 1
ATOM 665 O O . GLY A 1 83 ? 5.983 -3.533 -11.079 1.00 86.81 83 GLY A O 1
ATOM 666 N N . LYS A 1 84 ? 6.178 -4.107 -8.922 1.00 89.19 84 LYS A N 1
ATOM 667 C CA . LYS A 1 84 ? 4.737 -4.131 -8.647 1.00 89.19 84 LYS A CA 1
ATOM 668 C C . LYS A 1 84 ? 4.325 -2.971 -7.758 1.00 89.19 84 LYS A C 1
ATOM 670 O O . LYS A 1 84 ? 5.016 -2.630 -6.799 1.00 89.19 84 LYS A O 1
ATOM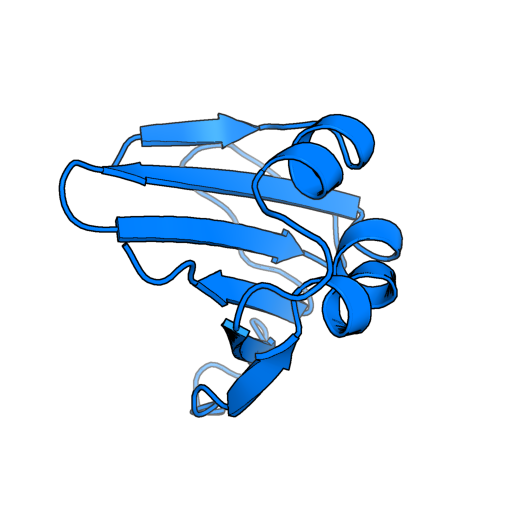 675 N N . GLU A 1 85 ? 3.152 -2.421 -8.041 1.00 91.12 85 GLU A N 1
ATOM 676 C CA . GLU A 1 85 ? 2.502 -1.383 -7.248 1.00 91.12 85 GLU A CA 1
ATOM 677 C C . GLU A 1 85 ? 1.248 -1.950 -6.579 1.00 91.12 85 GLU A C 1
ATOM 679 O O . GLU A 1 85 ? 0.286 -2.323 -7.239 1.00 91.12 85 GLU A O 1
ATOM 684 N N . GLY A 1 86 ? 1.214 -1.966 -5.255 1.00 92.56 86 GLY A N 1
ATOM 685 C CA . GLY A 1 86 ? -0.010 -2.113 -4.481 1.00 92.56 86 GLY A CA 1
ATOM 686 C C . GLY A 1 86 ? -0.637 -0.751 -4.198 1.00 92.56 86 GLY A C 1
ATOM 687 O O . GLY A 1 86 ? -0.002 0.106 -3.591 1.00 92.56 86 GLY A O 1
ATOM 688 N N . VAL A 1 87 ? -1.892 -0.547 -4.587 1.00 92.69 87 VAL A N 1
ATOM 689 C CA . VAL A 1 87 ? -2.658 0.666 -4.276 1.00 92.69 87 VAL A CA 1
ATOM 690 C C . VAL A 1 87 ? -3.697 0.342 -3.213 1.00 92.69 87 VAL A C 1
ATOM 692 O O . VAL A 1 87 ? -4.577 -0.482 -3.449 1.00 92.69 87 VAL A O 1
ATOM 695 N N . ILE A 1 88 ? -3.624 1.011 -2.062 1.00 94.00 88 ILE A N 1
ATOM 696 C CA . ILE A 1 88 ? -4.606 0.921 -0.976 1.00 94.00 88 ILE A CA 1
ATOM 697 C C . ILE A 1 88 ? -5.365 2.243 -0.916 1.00 94.00 88 ILE A C 1
ATOM 699 O O . ILE A 1 88 ? -4.844 3.254 -0.452 1.00 94.00 88 ILE A O 1
ATOM 703 N N . LEU A 1 89 ? -6.611 2.233 -1.368 1.00 92.44 89 LEU A N 1
ATOM 704 C CA . LEU A 1 89 ? -7.503 3.381 -1.363 1.00 92.44 89 LEU A CA 1
ATOM 705 C C . LEU A 1 89 ? -8.385 3.354 -0.108 1.00 92.44 89 LEU A C 1
ATOM 707 O O . LEU A 1 89 ? -9.136 2.400 0.130 1.00 92.44 89 LEU A O 1
ATOM 711 N N . PHE A 1 90 ? -8.306 4.417 0.692 1.00 89.00 90 PHE A N 1
ATOM 712 C CA . PHE A 1 90 ? -9.147 4.596 1.869 1.00 89.00 90 PHE A CA 1
ATOM 713 C C . PHE A 1 90 ? -10.475 5.218 1.458 1.00 89.00 90 PHE A C 1
ATOM 715 O O . PHE A 1 90 ? -10.520 6.216 0.741 1.00 89.00 90 PHE A O 1
ATOM 722 N N . ARG A 1 91 ? -11.570 4.630 1.938 1.00 75.81 91 ARG A N 1
ATOM 723 C CA . ARG A 1 91 ? -12.894 5.229 1.807 1.00 75.81 91 ARG A CA 1
ATOM 724 C C . ARG A 1 91 ? -13.015 6.345 2.852 1.00 75.81 91 ARG A C 1
ATOM 726 O O . ARG A 1 91 ? -12.757 6.072 4.024 1.00 75.81 91 ARG A O 1
ATOM 733 N N . GLN A 1 92 ? -13.332 7.567 2.417 1.00 60.06 92 GLN A N 1
ATOM 734 C CA . GLN A 1 92 ? -13.725 8.653 3.324 1.00 60.06 92 GLN A CA 1
ATOM 735 C C . GLN A 1 92 ? -15.055 8.317 4.009 1.00 60.06 92 GLN A C 1
ATOM 737 O O . GLN A 1 92 ? -15.910 7.671 3.351 1.00 60.06 92 GLN A O 1
#

Foldseek 3Di:
DDKDWDDLVVVLVPDDQQAKWWKWKDFQVDPVPDTGTDIDGPVVCSVQSVQAPTWMWDDDPQWTKIWGANDDFPDPPVTPDHGMIMIITGDD